Protein AF-A0A9X1SRF1-F1 (afdb_monomer_lite)

Organism: NCBI:txid499548

Structure (mmCIF, N/CA/C/O backbone):
data_AF-A0A9X1SRF1-F1
#
_entry.id   AF-A0A9X1SRF1-F1
#
loop_
_atom_site.group_PDB
_atom_site.id
_atom_site.type_symbol
_atom_site.label_atom_id
_atom_site.label_alt_id
_atom_site.label_comp_id
_atom_site.label_asym_id
_atom_site.label_entity_id
_atom_site.label_seq_id
_atom_site.pdbx_PDB_ins_code
_atom_site.Cartn_x
_atom_site.Cartn_y
_atom_site.Cartn_z
_atom_site.occupancy
_atom_site.B_iso_or_equiv
_atom_site.auth_seq_id
_atom_site.auth_comp_id
_atom_site.auth_asym_id
_atom_site.auth_atom_id
_atom_site.pdbx_PDB_model_num
ATOM 1 N N . MET A 1 1 ? -10.146 2.743 5.887 1.00 83.62 1 MET A N 1
ATOM 2 C CA . MET A 1 1 ? -9.381 3.660 5.011 1.00 83.62 1 MET A CA 1
ATOM 3 C C . MET A 1 1 ? -9.907 3.586 3.583 1.00 83.62 1 MET A C 1
ATOM 5 O O . MET A 1 1 ? -10.401 2.531 3.194 1.00 83.62 1 MET A O 1
ATOM 9 N N . THR A 1 2 ? -9.822 4.669 2.813 1.00 91.31 2 THR A N 1
ATOM 10 C CA . THR A 1 2 ? -10.123 4.725 1.369 1.00 91.31 2 THR A CA 1
ATOM 11 C C . THR A 1 2 ? -8.845 4.671 0.522 1.00 91.31 2 THR A C 1
ATOM 13 O O . THR A 1 2 ? -7.744 4.855 1.037 1.00 91.31 2 THR A O 1
ATOM 16 N N . GLU A 1 3 ? -8.967 4.448 -0.791 1.00 92.25 3 GLU A N 1
ATOM 17 C CA . GLU A 1 3 ? -7.818 4.464 -1.716 1.00 92.25 3 GLU A CA 1
ATOM 18 C C . GLU A 1 3 ? -7.076 5.811 -1.714 1.00 92.25 3 GLU A C 1
ATOM 20 O O . GLU A 1 3 ? -5.847 5.853 -1.791 1.00 92.25 3 GL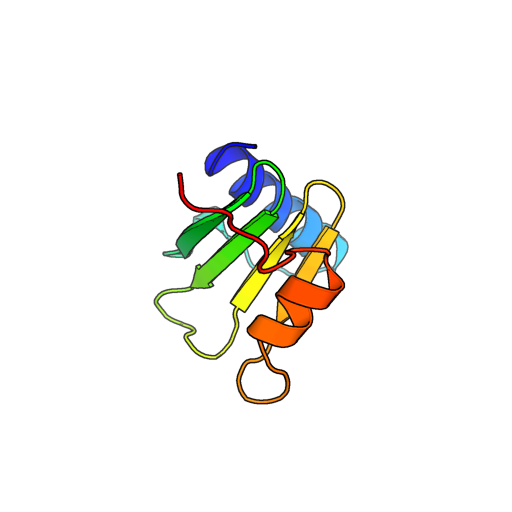U A O 1
ATOM 25 N N . GLU A 1 4 ? -7.811 6.920 -1.591 1.00 91.94 4 GLU A N 1
ATOM 26 C CA . GLU A 1 4 ? -7.236 8.264 -1.490 1.00 91.94 4 GLU A CA 1
ATOM 27 C C . GLU A 1 4 ? -6.432 8.438 -0.196 1.00 91.94 4 GLU A C 1
ATOM 29 O O . GLU A 1 4 ? -5.316 8.962 -0.225 1.00 91.94 4 GLU A O 1
ATOM 34 N N . GLU A 1 5 ? -6.950 7.939 0.932 1.00 92.44 5 GLU A N 1
ATOM 35 C CA . GLU A 1 5 ? -6.232 7.944 2.210 1.00 92.44 5 GLU A CA 1
ATOM 36 C C . GLU A 1 5 ? -4.964 7.086 2.141 1.00 92.44 5 GLU A C 1
ATOM 38 O O . GLU A 1 5 ? -3.900 7.535 2.565 1.00 92.44 5 GLU A O 1
ATOM 43 N N . VAL A 1 6 ? -5.043 5.894 1.539 1.00 93.44 6 VAL A N 1
ATOM 44 C CA . VAL A 1 6 ? -3.884 5.010 1.328 1.00 93.44 6 VAL A CA 1
ATOM 45 C C . VAL A 1 6 ? -2.835 5.691 0.450 1.00 93.44 6 VAL A C 1
ATOM 47 O O . VAL A 1 6 ? -1.646 5.650 0.760 1.00 93.44 6 VAL A O 1
ATOM 50 N N . ARG A 1 7 ? -3.245 6.368 -0.628 1.00 92.19 7 ARG A N 1
ATOM 51 C CA . ARG A 1 7 ? -2.324 7.116 -1.497 1.00 92.19 7 ARG A CA 1
ATOM 52 C C . ARG A 1 7 ? -1.648 8.265 -0.753 1.00 92.19 7 ARG A C 1
ATOM 54 O O . ARG A 1 7 ? -0.435 8.443 -0.874 1.00 92.19 7 ARG A O 1
ATOM 61 N N . SER A 1 8 ? -2.407 9.030 0.028 1.00 92.31 8 SER A N 1
ATOM 62 C CA . SER A 1 8 ? -1.855 10.085 0.881 1.00 92.31 8 SER A CA 1
ATOM 63 C C . SER A 1 8 ? -0.850 9.513 1.888 1.00 92.31 8 SER A C 1
ATOM 65 O O . SER A 1 8 ? 0.255 10.038 2.027 1.00 92.31 8 SER A O 1
ATOM 67 N N . HIS A 1 9 ? -1.187 8.383 2.513 1.00 92.62 9 HIS A N 1
ATOM 68 C CA . HIS A 1 9 ? -0.325 7.679 3.459 1.00 92.62 9 HIS A CA 1
ATOM 69 C C . HIS A 1 9 ? 0.986 7.208 2.808 1.00 92.62 9 HIS A C 1
ATOM 71 O O . HIS A 1 9 ? 2.062 7.473 3.339 1.00 92.62 9 HIS A O 1
ATOM 77 N N . LEU A 1 10 ? 0.926 6.624 1.605 1.00 92.12 10 LEU A N 1
ATOM 78 C CA . LEU A 1 10 ? 2.111 6.240 0.827 1.00 92.12 10 LEU A CA 1
ATOM 79 C C . LEU A 1 10 ? 3.025 7.432 0.529 1.00 92.12 10 LEU A C 1
ATOM 81 O O . LEU A 1 10 ? 4.242 7.326 0.672 1.00 92.12 10 LEU A O 1
ATOM 85 N N . ASN A 1 11 ? 2.457 8.568 0.118 1.00 92.31 11 ASN A N 1
ATOM 86 C CA . ASN A 1 11 ? 3.233 9.780 -0.147 1.00 92.31 11 ASN A CA 1
ATOM 87 C C . ASN A 1 11 ? 3.889 10.332 1.126 1.00 92.31 11 ASN A C 1
ATOM 89 O O . ASN A 1 11 ? 5.043 10.761 1.073 1.00 92.31 11 ASN A O 1
ATOM 93 N N . HIS A 1 12 ? 3.177 10.315 2.256 1.00 92.25 12 HIS A N 1
ATOM 94 C CA . HIS A 1 12 ? 3.718 10.752 3.541 1.00 92.25 12 HIS A CA 1
ATOM 95 C C . HIS A 1 12 ? 4.884 9.861 3.976 1.00 92.25 12 HIS A C 1
ATOM 97 O O . HIS A 1 12 ? 5.999 10.351 4.147 1.00 92.25 12 HIS A O 1
ATOM 103 N N . TRP A 1 13 ? 4.658 8.546 4.019 1.00 93.12 13 TRP A N 1
ATOM 104 C CA . TRP A 1 13 ? 5.686 7.562 4.346 1.00 93.12 13 TRP A CA 1
ATOM 105 C C . TRP A 1 13 ? 6.905 7.678 3.417 1.00 93.12 13 TRP A C 1
ATOM 107 O O . TRP A 1 13 ? 8.050 7.656 3.867 1.00 93.12 13 TRP A O 1
ATOM 117 N N . ALA A 1 14 ? 6.691 7.869 2.110 1.00 90.69 14 ALA A N 1
ATOM 118 C CA . ALA A 1 14 ? 7.780 8.037 1.151 1.00 90.69 14 ALA A CA 1
ATOM 119 C C . ALA A 1 14 ? 8.619 9.286 1.459 1.00 90.69 14 ALA A C 1
ATOM 121 O O . ALA A 1 14 ? 9.850 9.217 1.419 1.00 90.69 14 ALA A O 1
ATOM 122 N N . ALA A 1 15 ? 7.969 10.400 1.807 1.00 90.81 15 ALA A N 1
ATOM 123 C CA . ALA A 1 15 ? 8.646 11.626 2.212 1.00 90.81 15 ALA A CA 1
ATOM 124 C C . ALA A 1 15 ? 9.458 11.431 3.504 1.00 90.81 15 ALA A C 1
ATOM 126 O O . ALA A 1 15 ? 10.600 11.886 3.573 1.00 90.81 15 ALA A O 1
ATOM 127 N N . GLU A 1 16 ? 8.928 10.692 4.484 1.00 91.94 16 GLU A N 1
ATOM 128 C CA . GLU A 1 16 ? 9.640 10.354 5.726 1.00 91.94 16 GLU A CA 1
ATOM 129 C C . GLU A 1 16 ? 10.882 9.490 5.479 1.00 91.94 16 GLU A C 1
ATOM 131 O O . GLU A 1 16 ? 11.926 9.700 6.097 1.00 91.94 16 GLU A O 1
ATOM 136 N N . LYS A 1 17 ? 10.818 8.552 4.525 1.00 86.81 17 LYS A N 1
ATOM 137 C CA . LYS A 1 17 ? 11.984 7.756 4.100 1.00 86.81 17 LYS A CA 1
ATOM 138 C C . LYS A 1 17 ? 12.957 8.532 3.200 1.00 86.81 17 LYS A C 1
ATOM 140 O O . LYS A 1 17 ? 13.929 7.954 2.714 1.00 86.81 17 LYS A O 1
ATOM 145 N N . GLY A 1 18 ? 12.715 9.822 2.947 1.00 87.06 18 GLY A N 1
ATOM 146 C CA . GLY A 1 18 ? 13.533 10.656 2.063 1.00 87.06 18 GLY A CA 1
ATOM 147 C C . GLY A 1 18 ? 13.410 10.292 0.579 1.00 87.06 18 GLY A C 1
ATOM 148 O O . GLY A 1 18 ? 14.252 10.684 -0.235 1.00 87.06 18 GLY A O 1
ATOM 149 N N . SER A 1 19 ? 12.377 9.533 0.205 1.00 84.75 19 SER A N 1
ATOM 150 C CA . SER A 1 19 ? 12.107 9.183 -1.183 1.00 84.75 19 SER A CA 1
ATOM 151 C C . SER A 1 19 ? 11.577 10.398 -1.936 1.00 84.75 19 SER A C 1
ATOM 153 O O . SER A 1 19 ? 10.633 11.062 -1.518 1.00 84.75 19 SER A O 1
ATOM 155 N N . ARG A 1 20 ? 12.164 10.674 -3.104 1.00 78.19 20 ARG A N 1
ATOM 156 C CA . ARG A 1 20 ? 11.665 11.701 -4.037 1.00 78.19 20 ARG A CA 1
ATOM 157 C C . ARG A 1 20 ? 10.504 11.205 -4.903 1.00 78.19 20 ARG A C 1
ATOM 159 O O . ARG A 1 20 ? 10.021 11.945 -5.756 1.00 78.19 20 ARG A O 1
ATOM 166 N N . GLN A 1 21 ? 10.107 9.943 -4.754 1.00 80.62 21 GLN A N 1
ATOM 167 C CA . GLN A 1 21 ? 9.043 9.349 -5.549 1.00 80.62 21 GLN A CA 1
ATOM 168 C C . GLN A 1 21 ? 7.678 9.758 -4.997 1.00 80.62 21 GLN A C 1
ATOM 170 O O . GLN A 1 21 ? 7.373 9.484 -3.841 1.00 80.62 21 GLN A O 1
ATOM 175 N N . ARG A 1 22 ? 6.850 10.361 -5.855 1.00 84.44 22 ARG A N 1
ATOM 176 C CA . ARG A 1 22 ? 5.435 10.605 -5.578 1.00 84.44 22 ARG A CA 1
ATOM 177 C C . ARG A 1 22 ? 4.590 9.486 -6.164 1.00 84.44 22 ARG A C 1
ATOM 179 O O . ARG A 1 22 ? 4.773 9.106 -7.318 1.00 84.44 22 ARG A O 1
ATOM 186 N N . PHE A 1 23 ? 3.673 8.971 -5.361 1.00 86.88 23 PHE A N 1
ATOM 187 C CA . PHE A 1 23 ? 2.739 7.916 -5.741 1.00 86.88 23 PHE A CA 1
ATOM 188 C C . PHE A 1 23 ? 1.535 8.468 -6.516 1.00 86.88 23 PHE A C 1
ATOM 190 O O . PHE A 1 23 ? 0.870 7.717 -7.222 1.00 86.88 23 PHE A O 1
ATOM 197 N N . ASP A 1 24 ? 1.307 9.785 -6.466 1.00 83.69 24 ASP A N 1
ATOM 198 C CA . ASP A 1 24 ? 0.264 10.468 -7.243 1.00 83.69 24 ASP A CA 1
ATOM 199 C C . ASP A 1 24 ? 0.455 10.322 -8.758 1.00 83.69 24 ASP A C 1
ATOM 201 O O . ASP A 1 24 ? -0.514 10.106 -9.482 1.00 83.69 24 ASP A O 1
ATOM 205 N N . ASP A 1 25 ? 1.707 10.377 -9.219 1.00 84.06 25 ASP A N 1
ATOM 206 C CA . ASP A 1 25 ? 2.080 10.281 -10.635 1.00 84.06 25 ASP A CA 1
ATOM 207 C C . ASP A 1 25 ? 2.195 8.830 -11.138 1.00 84.06 25 ASP A C 1
ATOM 209 O O . ASP A 1 25 ? 2.463 8.582 -12.318 1.00 84.06 25 ASP A O 1
ATOM 213 N N . LEU A 1 26 ? 2.037 7.847 -10.246 1.00 85.69 26 LEU A N 1
ATOM 214 C CA . LEU A 1 26 ? 2.160 6.434 -10.577 1.00 85.69 26 LEU A CA 1
ATOM 215 C C . LEU A 1 26 ? 0.785 5.815 -10.835 1.00 85.69 26 LEU A C 1
ATOM 217 O O . LEU A 1 26 ? -0.184 6.038 -10.111 1.00 85.69 26 LEU A O 1
ATOM 221 N N . SER A 1 27 ? 0.720 4.961 -11.855 1.00 89.56 27 SER A N 1
ATOM 222 C CA . SER A 1 27 ? -0.390 4.023 -12.014 1.00 89.56 27 SER A CA 1
ATOM 223 C C . SER A 1 27 ? -0.235 2.920 -10.971 1.00 89.56 27 SER A C 1
ATOM 225 O O . SER A 1 27 ? 0.693 2.108 -11.057 1.00 89.56 27 SER A O 1
ATOM 227 N N . LEU A 1 28 ? -1.116 2.937 -9.978 1.00 90.19 28 LEU A N 1
ATOM 228 C CA . LEU A 1 28 ? -1.133 2.020 -8.846 1.00 90.19 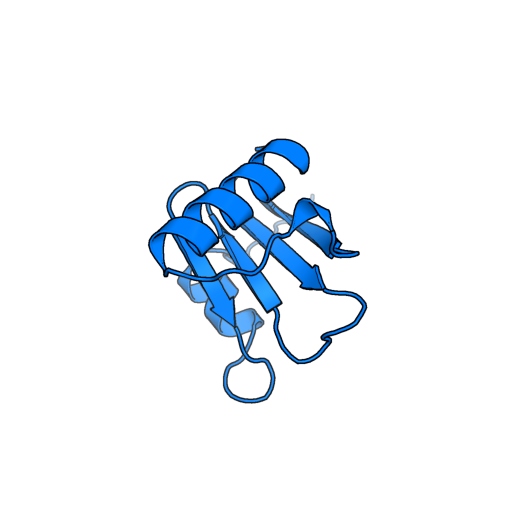28 LEU A CA 1
ATOM 229 C C . LEU A 1 28 ? -2.426 1.219 -8.880 1.00 90.19 28 LEU A C 1
ATOM 231 O O . LEU A 1 28 ? -3.493 1.788 -9.104 1.00 90.19 28 LEU A O 1
ATOM 235 N N . ASP A 1 29 ? -2.297 -0.075 -8.642 1.00 91.81 29 ASP A N 1
ATOM 236 C CA . ASP A 1 29 ? -3.408 -0.992 -8.434 1.00 91.81 29 ASP A CA 1
ATOM 237 C C . ASP A 1 29 ? -3.585 -1.200 -6.927 1.00 91.81 29 ASP A C 1
ATOM 239 O O . ASP A 1 29 ? -2.598 -1.482 -6.239 1.00 91.81 29 ASP A O 1
ATOM 243 N N . PHE A 1 30 ? -4.804 -1.024 -6.414 1.00 92.25 30 PHE A N 1
ATOM 244 C CA . PHE A 1 30 ? -5.113 -1.101 -4.985 1.00 92.25 30 PHE A CA 1
ATOM 245 C C . PHE A 1 30 ? -5.975 -2.331 -4.697 1.00 92.25 30 PHE A C 1
ATOM 247 O O . PHE A 1 30 ? -7.130 -2.420 -5.104 1.00 92.25 30 PHE A O 1
ATOM 254 N N . GLY A 1 31 ? -5.418 -3.275 -3.945 1.00 92.44 31 GLY A N 1
ATOM 255 C CA . GLY A 1 31 ? -6.120 -4.437 -3.418 1.00 92.44 31 GLY A CA 1
ATOM 256 C C . GLY A 1 31 ? -6.393 -4.265 -1.930 1.00 92.44 31 GLY A C 1
ATOM 257 O O . GLY A 1 31 ? -5.470 -4.297 -1.118 1.00 92.44 31 GLY A O 1
ATOM 258 N N . ARG A 1 32 ? -7.660 -4.109 -1.549 1.00 92.12 32 ARG A N 1
ATOM 259 C CA . ARG A 1 32 ? -8.058 -4.082 -0.137 1.00 92.12 32 ARG A CA 1
ATOM 260 C C . ARG A 1 32 ? -8.121 -5.505 0.413 1.00 92.12 32 ARG A C 1
ATOM 262 O O . ARG A 1 32 ? -8.888 -6.317 -0.093 1.00 92.12 32 ARG A O 1
ATOM 269 N N . ILE A 1 33 ? -7.348 -5.789 1.460 1.00 90.62 33 ILE A N 1
ATOM 270 C CA . ILE A 1 33 ? -7.378 -7.087 2.157 1.00 90.62 33 ILE A CA 1
ATOM 271 C C . ILE A 1 33 ? -8.323 -7.026 3.365 1.00 90.62 33 ILE A C 1
ATOM 273 O O . ILE A 1 33 ? -9.064 -7.969 3.620 1.00 90.62 33 ILE A O 1
ATOM 277 N N . ARG A 1 34 ? -8.318 -5.903 4.096 1.00 88.62 34 ARG A N 1
ATOM 278 C CA . ARG A 1 34 ? -9.231 -5.575 5.213 1.00 88.62 34 ARG A CA 1
ATOM 279 C C . ARG A 1 34 ? -9.376 -4.055 5.340 1.00 88.62 34 ARG A C 1
ATOM 281 O O . ARG A 1 34 ? -8.867 -3.317 4.503 1.00 88.62 34 ARG A O 1
ATOM 288 N N . ASP A 1 35 ? -10.096 -3.573 6.348 1.00 87.00 35 ASP A N 1
ATOM 289 C CA . ASP A 1 35 ? -10.372 -2.140 6.551 1.00 87.00 35 ASP A CA 1
ATOM 290 C C . ASP A 1 35 ? -9.138 -1.241 6.641 1.00 87.00 35 ASP A C 1
ATOM 292 O O . ASP A 1 35 ? -9.157 -0.111 6.132 1.00 87.00 35 ASP A O 1
ATOM 296 N N . ASP A 1 36 ? -8.078 -1.752 7.252 1.00 89.00 36 ASP A N 1
ATOM 297 C CA . ASP A 1 36 ? -6.833 -1.045 7.521 1.00 89.00 36 ASP A CA 1
ATOM 298 C C . ASP A 1 36 ? -5.644 -1.568 6.708 1.00 89.00 36 ASP A C 1
ATOM 300 O O . ASP A 1 36 ? -4.628 -0.898 6.693 1.00 89.00 36 ASP A O 1
ATOM 304 N N . LEU A 1 37 ? -5.756 -2.700 5.999 1.00 91.31 37 LEU A N 1
ATOM 305 C CA . LEU A 1 37 ? -4.650 -3.332 5.263 1.00 91.31 37 LEU A CA 1
ATOM 306 C C . LEU A 1 37 ? -4.911 -3.366 3.761 1.00 91.31 37 LEU A C 1
ATOM 308 O O . LEU A 1 37 ? -5.892 -3.948 3.278 1.00 91.31 37 LEU A O 1
ATOM 312 N N . TRP A 1 38 ? -3.952 -2.823 3.029 1.00 94.06 38 TRP A N 1
ATOM 313 C CA . TRP A 1 38 ? -4.004 -2.671 1.588 1.00 94.06 38 TRP A CA 1
ATOM 314 C C . TRP A 1 38 ? -2.724 -3.179 0.946 1.00 94.06 38 TRP A C 1
ATOM 316 O O . TRP A 1 38 ? -1.628 -2.995 1.469 1.00 94.06 38 TRP A O 1
ATOM 326 N N . VAL A 1 39 ? -2.872 -3.794 -0.218 1.00 94.06 39 VAL A N 1
ATOM 327 C CA . VAL A 1 39 ? -1.783 -4.208 -1.096 1.00 94.06 39 VAL A CA 1
ATOM 328 C C . VAL A 1 39 ? -1.800 -3.286 -2.303 1.00 94.06 39 VAL A C 1
ATOM 330 O O . VAL A 1 39 ? -2.824 -3.143 -2.963 1.00 94.06 39 VAL A O 1
ATOM 333 N N . ILE A 1 40 ? -0.676 -2.645 -2.590 1.00 93.81 40 ILE A N 1
ATOM 334 C CA . ILE A 1 40 ? -0.551 -1.658 -3.652 1.00 93.81 40 ILE A CA 1
ATOM 335 C C . ILE A 1 40 ? 0.549 -2.101 -4.604 1.00 93.81 40 ILE A C 1
ATOM 337 O O . ILE A 1 40 ? 1.698 -2.304 -4.202 1.00 93.81 40 ILE A O 1
ATOM 341 N N . THR A 1 41 ? 0.205 -2.224 -5.882 1.00 91.81 41 THR A N 1
ATOM 342 C CA . THR A 1 41 ? 1.129 -2.716 -6.908 1.00 91.81 41 THR A CA 1
ATOM 343 C C . THR A 1 41 ? 1.308 -1.660 -7.995 1.00 91.81 41 THR A C 1
ATOM 345 O O . THR A 1 41 ? 0.329 -1.260 -8.624 1.00 91.81 41 THR A O 1
ATOM 348 N N . PRO A 1 42 ? 2.530 -1.172 -8.269 1.00 88.62 42 PRO A N 1
ATOM 349 C CA . PRO A 1 42 ? 2.742 -0.231 -9.360 1.00 88.62 42 PRO A CA 1
ATOM 350 C C . PRO A 1 42 ? 2.694 -0.952 -10.707 1.00 88.62 42 PRO A C 1
ATOM 352 O O . PRO A 1 42 ? 3.491 -1.858 -10.958 1.00 88.62 42 PRO A O 1
ATOM 355 N N . ALA A 1 43 ? 1.858 -0.479 -11.633 1.00 82.25 43 ALA A N 1
ATOM 356 C CA . ALA A 1 43 ? 1.662 -1.112 -12.942 1.00 82.25 43 ALA A CA 1
ATOM 357 C C . ALA A 1 43 ? 2.963 -1.250 -13.761 1.00 82.25 43 ALA A C 1
ATOM 359 O O . ALA A 1 43 ? 3.131 -2.184 -14.539 1.00 82.25 43 ALA A O 1
ATOM 360 N N . LYS A 1 44 ? 3.917 -0.325 -13.579 1.00 77.81 44 LYS A N 1
ATOM 361 C CA . LYS A 1 44 ? 5.221 -0.331 -14.271 1.00 77.81 44 LYS A CA 1
ATOM 362 C C . LYS A 1 44 ? 6.356 -0.982 -13.471 1.00 77.81 44 LYS A C 1
ATOM 364 O O . LYS A 1 44 ? 7.473 -1.065 -13.977 1.00 77.81 44 LYS A O 1
ATOM 369 N N . ARG A 1 45 ? 6.118 -1.405 -12.224 1.00 69.69 45 ARG A N 1
ATOM 370 C CA . ARG A 1 45 ? 7.131 -2.023 -11.350 1.00 69.69 45 ARG A CA 1
ATOM 371 C C . ARG A 1 45 ? 6.555 -3.250 -10.649 1.00 69.69 45 ARG A C 1
ATOM 373 O O . ARG A 1 45 ? 6.400 -3.258 -9.436 1.00 69.69 45 ARG A O 1
ATOM 380 N N . ALA A 1 46 ? 6.336 -4.311 -11.422 1.00 68.00 46 ALA A N 1
ATOM 381 C CA . ALA A 1 46 ? 5.809 -5.589 -10.931 1.00 68.00 46 ALA A CA 1
ATOM 382 C C . ALA A 1 46 ? 6.696 -6.295 -9.876 1.00 68.00 46 ALA A C 1
ATOM 384 O O . ALA A 1 46 ? 6.271 -7.271 -9.269 1.00 68.00 46 ALA A O 1
ATOM 385 N N . ASN A 1 47 ? 7.917 -5.804 -9.636 1.00 85.25 47 ASN A N 1
ATOM 386 C CA . ASN A 1 47 ? 8.872 -6.395 -8.691 1.00 85.25 47 ASN A CA 1
ATOM 387 C C . ASN A 1 47 ? 8.843 -5.743 -7.299 1.00 85.25 47 ASN A C 1
ATOM 389 O O . ASN A 1 47 ? 9.719 -6.020 -6.478 1.00 85.25 47 ASN A O 1
ATOM 393 N N . ILE A 1 48 ? 7.906 -4.827 -7.050 1.00 89.62 48 ILE A N 1
ATOM 394 C CA . ILE A 1 48 ? 7.722 -4.190 -5.746 1.00 89.62 48 ILE A CA 1
ATOM 395 C C . ILE A 1 48 ? 6.234 -4.170 -5.437 1.00 89.62 48 ILE A C 1
ATOM 397 O O . ILE A 1 48 ? 5.436 -3.696 -6.242 1.00 89.62 48 ILE A O 1
ATOM 401 N N . ILE A 1 49 ? 5.884 -4.657 -4.256 1.00 91.75 49 ILE A N 1
ATOM 402 C CA . ILE A 1 49 ? 4.543 -4.586 -3.700 1.00 91.75 49 ILE A CA 1
ATOM 403 C C . ILE A 1 49 ? 4.638 -3.731 -2.443 1.00 91.75 49 ILE A C 1
ATOM 405 O O . ILE A 1 49 ? 5.532 -3.925 -1.625 1.00 91.75 49 ILE A O 1
ATOM 409 N N . TYR A 1 50 ? 3.738 -2.774 -2.285 1.00 92.81 50 TYR A N 1
ATOM 410 C CA . TYR A 1 50 ? 3.617 -2.014 -1.049 1.00 92.81 50 TYR A CA 1
ATOM 411 C C . TYR A 1 50 ? 2.463 -2.591 -0.251 1.00 92.81 50 TYR A C 1
ATOM 413 O O . TYR A 1 50 ? 1.402 -2.870 -0.800 1.00 92.81 50 TYR A O 1
ATOM 421 N N . VAL A 1 51 ? 2.671 -2.781 1.040 1.00 94.31 51 VAL A N 1
ATOM 422 C CA . VAL A 1 51 ? 1.635 -3.210 1.967 1.00 94.31 51 VAL A CA 1
ATOM 423 C C . VAL A 1 51 ? 1.444 -2.081 2.960 1.00 94.31 51 VAL A C 1
ATOM 425 O O . VAL A 1 51 ? 2.357 -1.781 3.722 1.00 94.31 51 VAL A O 1
ATOM 428 N N . ALA A 1 52 ? 0.296 -1.418 2.902 1.00 94.25 52 ALA A N 1
ATOM 429 C CA . ALA A 1 52 ? -0.019 -0.288 3.764 1.00 94.25 52 ALA A CA 1
ATOM 430 C C . ALA A 1 52 ? -0.999 -0.725 4.851 1.00 94.25 52 ALA A C 1
ATOM 432 O O . ALA A 1 52 ? -2.043 -1.300 4.532 1.00 94.25 52 ALA A O 1
ATOM 433 N N . THR A 1 53 ? -0.657 -0.443 6.106 1.00 92.38 53 THR A N 1
ATOM 434 C CA . THR A 1 53 ? -1.593 -0.447 7.232 1.00 92.38 53 THR A CA 1
ATOM 435 C C . THR A 1 53 ? -2.021 0.987 7.565 1.00 92.38 53 THR A C 1
ATOM 437 O O . THR A 1 53 ? -1.583 1.938 6.916 1.00 92.38 53 THR A O 1
ATOM 440 N N . ALA A 1 54 ? -2.860 1.176 8.587 1.00 86.31 54 ALA A N 1
ATOM 441 C CA . ALA A 1 54 ? -3.122 2.509 9.137 1.00 86.31 54 ALA A CA 1
ATOM 442 C C . ALA A 1 54 ? -1.887 3.139 9.817 1.00 86.31 54 ALA A C 1
ATOM 444 O O . ALA A 1 54 ? -1.840 4.356 9.994 1.00 86.31 54 ALA A O 1
ATOM 445 N N . GLU A 1 55 ? -0.916 2.316 10.223 1.00 87.44 55 GLU A N 1
ATOM 446 C CA . GLU A 1 55 ? 0.218 2.726 11.057 1.00 87.44 55 GLU A CA 1
ATOM 447 C C . GLU A 1 55 ? 1.541 2.800 10.287 1.00 87.44 55 GLU A C 1
ATOM 449 O O . GLU A 1 55 ? 2.374 3.646 10.603 1.00 87.44 55 GLU A O 1
ATOM 454 N N . ASP A 1 56 ? 1.756 1.928 9.299 1.00 90.75 56 ASP A N 1
ATOM 455 C CA . ASP A 1 56 ? 3.024 1.836 8.574 1.00 90.75 56 ASP A CA 1
ATOM 456 C C . ASP A 1 56 ? 2.838 1.350 7.130 1.00 90.75 56 ASP A C 1
ATOM 458 O O . ASP A 1 56 ? 1.845 0.713 6.767 1.00 90.75 56 ASP A O 1
ATOM 462 N N . VAL A 1 57 ? 3.852 1.600 6.300 1.00 92.62 57 VAL A N 1
ATOM 463 C CA . VAL A 1 57 ? 3.961 1.020 4.960 1.00 92.62 57 VAL A CA 1
ATOM 464 C C . VAL A 1 57 ? 5.192 0.135 4.893 1.00 92.62 57 VAL A C 1
ATOM 466 O O . VAL A 1 57 ? 6.332 0.583 5.047 1.00 92.62 57 VAL A O 1
ATOM 469 N N . ARG A 1 58 ? 4.966 -1.123 4.527 1.00 91.75 58 ARG A N 1
ATOM 470 C CA . ARG A 1 58 ? 6.018 -2.092 4.255 1.00 91.75 58 ARG A CA 1
ATOM 471 C C . ARG A 1 58 ? 6.225 -2.262 2.757 1.00 91.75 58 ARG A C 1
ATOM 473 O O . ARG A 1 58 ? 5.280 -2.432 1.992 1.00 91.75 58 ARG A O 1
ATOM 480 N N . VAL A 1 59 ? 7.485 -2.262 2.338 1.00 92.12 59 VAL A N 1
ATOM 481 C CA . VAL A 1 59 ? 7.874 -2.615 0.969 1.00 92.12 59 VAL A CA 1
ATOM 482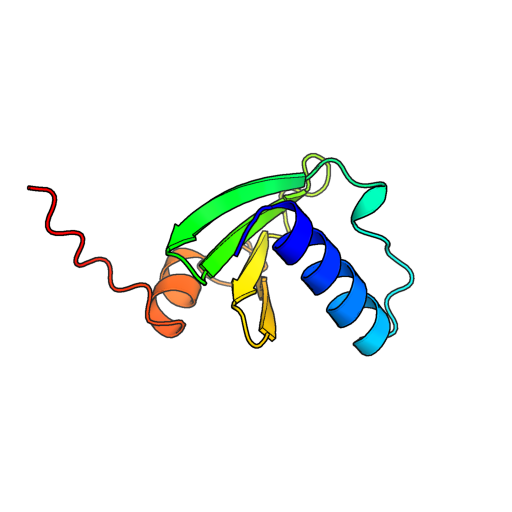 C C . VAL A 1 59 ? 8.195 -4.098 0.931 1.00 92.12 59 VAL A C 1
ATOM 484 O O . VAL A 1 59 ? 8.997 -4.574 1.727 1.00 92.12 59 VAL A O 1
ATOM 487 N N . VAL A 1 60 ? 7.568 -4.809 0.005 1.00 92.06 60 VAL A N 1
ATOM 488 C CA . VAL A 1 60 ? 7.711 -6.244 -0.197 1.00 92.06 60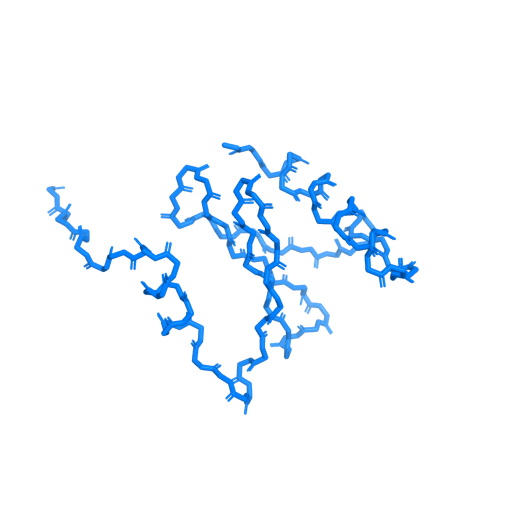 VAL A CA 1
ATOM 489 C C . VAL A 1 60 ? 8.306 -6.482 -1.572 1.00 92.06 60 VAL A C 1
ATOM 491 O O . VAL A 1 60 ? 7.768 -6.050 -2.596 1.00 92.06 60 VAL A O 1
ATOM 494 N N . HIS A 1 61 ? 9.419 -7.204 -1.602 1.00 92.19 61 HIS A N 1
ATOM 495 C CA . HIS A 1 61 ? 10.035 -7.649 -2.842 1.00 92.19 61 HIS A CA 1
ATOM 496 C C . HIS A 1 61 ? 9.649 -9.111 -3.086 1.00 92.19 61 HIS A C 1
ATOM 498 O O . HIS A 1 61 ? 10.255 -9.985 -2.471 1.00 92.19 61 HIS A O 1
ATOM 504 N N . PRO A 1 62 ? 8.698 -9.424 -3.991 1.00 86.62 62 PRO A N 1
ATOM 505 C CA . PRO A 1 62 ? 8.233 -10.799 -4.210 1.00 86.62 62 PRO A CA 1
ATOM 506 C C . PRO A 1 62 ? 9.338 -11.763 -4.674 1.00 86.62 62 PRO A C 1
ATOM 508 O O . PRO A 1 62 ? 9.191 -12.975 -4.564 1.00 86.62 62 PRO A O 1
ATOM 511 N N . SER A 1 63 ? 10.462 -11.244 -5.178 1.00 88.94 63 SER A N 1
ATOM 512 C CA . SER A 1 63 ? 11.658 -12.037 -5.493 1.00 88.94 63 SER A CA 1
ATOM 513 C C . SER A 1 63 ? 12.502 -12.425 -4.269 1.00 88.94 63 SER A C 1
ATOM 515 O O . SER A 1 63 ? 13.397 -13.253 -4.407 1.00 88.94 63 SER A O 1
ATOM 517 N N . GLN A 1 64 ? 12.276 -11.807 -3.108 1.00 88.94 64 GLN A N 1
ATOM 518 C CA . GLN A 1 64 ? 13.058 -12.000 -1.880 1.00 88.94 64 GLN A CA 1
ATOM 519 C C . GLN A 1 64 ? 12.217 -12.519 -0.712 1.00 88.94 64 GLN A C 1
ATOM 521 O O . GLN A 1 64 ? 12.728 -13.282 0.103 1.00 88.94 64 GLN A O 1
ATOM 526 N N . GLU A 1 65 ? 10.945 -12.130 -0.627 1.00 89.94 65 GLU A N 1
ATOM 527 C CA . GLU A 1 65 ? 10.043 -12.541 0.446 1.00 89.94 65 GLU A CA 1
ATOM 528 C C . GLU A 1 65 ? 8.636 -12.848 -0.090 1.00 89.94 65 GLU A C 1
ATOM 530 O O . GLU A 1 65 ? 8.183 -12.284 -1.089 1.00 89.94 65 GLU A O 1
ATOM 535 N N . SER A 1 66 ? 7.933 -13.763 0.578 1.00 88.56 66 SER A N 1
ATOM 536 C CA . SER A 1 66 ? 6.570 -14.143 0.210 1.00 88.56 66 SER A CA 1
ATOM 537 C C . SER A 1 66 ? 5.566 -13.107 0.706 1.00 88.56 66 SER A C 1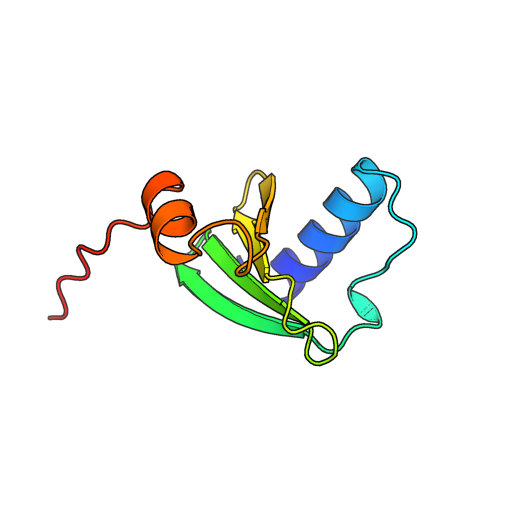
ATOM 539 O O . SER A 1 66 ? 5.394 -12.927 1.913 1.00 88.56 66 SER A O 1
ATOM 541 N N . ILE A 1 67 ? 4.826 -12.485 -0.217 1.00 88.75 67 ILE A N 1
ATOM 542 C CA . ILE A 1 67 ? 3.738 -11.555 0.126 1.00 88.75 67 ILE A CA 1
ATOM 543 C C . ILE A 1 67 ? 2.704 -12.199 1.059 1.00 88.75 67 ILE A C 1
ATOM 545 O O . ILE A 1 67 ? 2.203 -11.548 1.968 1.00 88.75 67 ILE A O 1
ATOM 549 N N . VAL A 1 68 ? 2.430 -13.496 0.896 1.00 87.75 68 VAL A N 1
ATOM 550 C CA . VAL A 1 68 ? 1.478 -14.230 1.742 1.00 87.75 68 VAL A CA 1
ATOM 551 C C . VAL A 1 68 ? 1.977 -14.316 3.184 1.00 87.75 68 VAL A C 1
ATOM 553 O O . VAL A 1 68 ? 1.193 -14.154 4.115 1.00 87.75 68 VAL A O 1
ATOM 556 N N . GLU A 1 69 ? 3.275 -14.548 3.387 1.00 88.62 69 GLU A N 1
ATOM 557 C CA . GLU A 1 69 ? 3.860 -14.583 4.731 1.00 88.62 69 GLU A CA 1
ATOM 558 C C . GLU A 1 69 ? 3.864 -13.199 5.377 1.00 88.62 69 GLU A C 1
ATOM 560 O O . GLU A 1 69 ? 3.529 -13.085 6.553 1.00 88.62 69 GLU A O 1
ATOM 565 N N . VAL A 1 70 ? 4.156 -12.145 4.607 1.00 89.38 70 VAL A N 1
ATOM 566 C CA . VAL A 1 70 ? 4.084 -10.759 5.093 1.00 89.38 70 VAL A CA 1
ATOM 567 C C . VAL A 1 70 ? 2.669 -10.410 5.536 1.00 89.38 70 VAL A C 1
ATOM 569 O O . VAL A 1 70 ? 2.480 -9.888 6.631 1.00 89.38 70 VAL A O 1
ATOM 572 N N . LEU A 1 71 ? 1.667 -10.736 4.720 1.00 88.44 71 LEU A N 1
ATOM 573 C CA . LEU A 1 71 ? 0.269 -10.497 5.065 1.00 88.44 71 LEU A CA 1
ATOM 574 C C . LEU A 1 71 ? -0.111 -11.243 6.354 1.00 88.44 71 LEU A C 1
ATOM 576 O O . LEU A 1 71 ? -0.656 -10.624 7.264 1.00 88.44 71 LEU A O 1
ATOM 580 N N . ARG A 1 72 ? 0.257 -12.525 6.497 1.00 86.31 72 ARG A N 1
ATOM 581 C CA . ARG A 1 72 ? 0.022 -13.283 7.742 1.00 86.31 72 ARG A CA 1
ATOM 582 C C . ARG A 1 72 ? 0.706 -12.658 8.960 1.00 86.31 72 ARG A C 1
ATOM 584 O O . ARG A 1 72 ? 0.099 -12.598 10.022 1.00 86.31 72 ARG A O 1
ATOM 591 N N . GLN A 1 73 ? 1.947 -12.186 8.821 1.00 86.69 73 GLN A N 1
ATOM 592 C CA . GLN A 1 73 ? 2.678 -11.507 9.902 1.00 86.69 73 GLN A CA 1
ATOM 593 C C . GLN A 1 73 ? 1.999 -10.210 10.344 1.00 86.69 73 GLN A C 1
ATOM 595 O O . GLN A 1 73 ? 2.004 -9.891 11.528 1.00 86.69 73 GLN A O 1
ATOM 600 N N . LEU A 1 74 ? 1.379 -9.492 9.407 1.00 85.75 74 LEU A N 1
ATOM 601 C CA . LEU A 1 74 ? 0.559 -8.305 9.673 1.00 85.75 74 LEU A CA 1
ATOM 602 C C . LEU A 1 74 ? -0.835 -8.664 10.210 1.00 85.75 74 LEU A C 1
ATOM 604 O O . LEU A 1 74 ? -1.749 -7.841 10.235 1.00 85.75 74 LEU A O 1
ATOM 608 N N . GLY A 1 75 ? -1.014 -9.918 10.620 1.00 77.25 75 GLY A N 1
ATOM 609 C CA . GLY A 1 75 ? -2.247 -10.418 11.180 1.00 77.25 75 GLY A CA 1
ATOM 610 C C . GLY A 1 75 ? -3.357 -10.548 10.154 1.00 77.25 75 GLY A C 1
ATOM 611 O O . GLY A 1 75 ? -4.493 -10.665 10.600 1.00 77.25 75 GLY A O 1
ATOM 612 N N . ALA A 1 76 ? -3.079 -10.520 8.835 1.00 72.06 76 ALA A N 1
ATOM 613 C CA . ALA A 1 76 ? -4.004 -10.968 7.790 1.00 72.06 76 ALA A CA 1
ATOM 614 C C . ALA A 1 76 ? -4.208 -12.474 7.945 1.00 72.06 76 ALA A C 1
ATOM 616 O O . ALA A 1 76 ? -3.611 -13.296 7.248 1.00 72.06 76 ALA A O 1
ATOM 617 N N . ASP A 1 77 ? -4.984 -12.833 8.957 1.00 58.19 77 ASP A N 1
ATOM 618 C CA . ASP A 1 77 ? -5.340 -14.204 9.207 1.00 58.19 77 ASP A CA 1
ATOM 619 C C . ASP A 1 77 ? -6.169 -14.677 8.013 1.00 58.19 77 ASP A C 1
ATOM 621 O O . ASP A 1 77 ? -7.171 -14.066 7.641 1.00 58.19 77 ASP A O 1
ATOM 625 N N . ALA A 1 78 ? -5.709 -15.746 7.367 1.00 49.16 78 ALA A N 1
ATOM 626 C CA . ALA A 1 78 ? -6.416 -16.403 6.276 1.00 49.16 78 ALA A CA 1
ATOM 627 C C . ALA A 1 78 ? -7.656 -17.175 6.780 1.00 49.16 78 ALA A C 1
ATOM 629 O O . ALA A 1 78 ? -8.134 -18.077 6.099 1.00 49.16 78 ALA A O 1
ATOM 630 N N . SER A 1 79 ? -8.178 -16.838 7.961 1.00 49.91 79 SER A N 1
ATOM 631 C CA . SER A 1 79 ? -9.481 -17.258 8.469 1.00 49.91 79 SER A CA 1
ATOM 632 C C . SER A 1 79 ? -10.571 -16.327 7.932 1.00 49.91 79 SER A C 1
ATOM 634 O O . SER A 1 79 ? -11.332 -15.700 8.661 1.00 49.91 79 SER A O 1
ATOM 636 N N . GLY A 1 80 ? -10.652 -16.239 6.603 1.00 44.72 80 GLY A N 1
ATOM 637 C CA . GLY A 1 80 ? -11.913 -15.908 5.961 1.00 44.72 80 GLY A CA 1
ATOM 638 C C . GLY A 1 80 ? -12.828 -17.117 6.106 1.00 44.72 80 GLY A C 1
ATOM 639 O O . GLY A 1 80 ? -12.802 -18.009 5.261 1.00 44.72 80 GLY A O 1
ATOM 640 N N . GLU A 1 81 ? -13.599 -17.175 7.191 1.00 44.25 81 GLU A N 1
ATOM 641 C CA . GLU A 1 81 ? -14.908 -17.820 7.131 1.00 44.25 81 GLU A CA 1
ATOM 642 C C . GLU A 1 81 ? -15.704 -17.048 6.070 1.00 44.25 81 GLU A C 1
ATOM 644 O O . GLU A 1 81 ? -16.089 -15.899 6.274 1.00 44.25 81 GLU A O 1
ATOM 649 N N . TYR A 1 82 ? -15.829 -17.635 4.880 1.00 56.78 82 TYR A N 1
ATOM 650 C CA . TYR A 1 82 ? -16.801 -17.191 3.892 1.00 56.78 82 TYR A CA 1
ATOM 651 C C . TYR A 1 82 ? -18.128 -17.842 4.289 1.00 56.78 82 TYR A C 1
ATOM 653 O O . TYR A 1 82 ? -18.261 -19.058 4.143 1.00 56.78 82 TYR A O 1
ATOM 661 N N . ASP A 1 83 ? -19.047 -17.049 4.839 1.00 51.91 83 ASP A N 1
ATOM 662 C CA . ASP A 1 83 ? -20.471 -17.403 4.936 1.00 51.91 83 ASP A CA 1
ATOM 663 C C . ASP A 1 83 ? -21.148 -17.224 3.564 1.00 51.91 83 ASP A C 1
ATOM 665 O O . ASP A 1 83 ? -20.831 -16.219 2.875 1.00 51.91 83 ASP A O 1
#

Secondary structure (D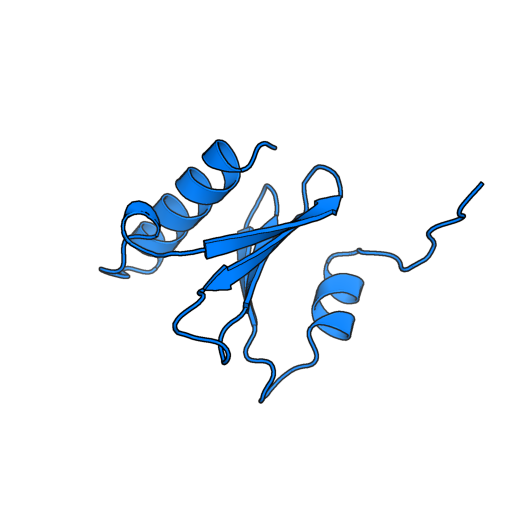SSP, 8-state):
--HHHHHHHHHHHHHHTT----STTS-EEEEESSSS-EEEEETT-TT-EEEE-SS-EEEE-TTTS-HHHHHHHTT--S-----

Radius of gyration: 12.83 Å; chains: 1; bounding box: 34×30×26 Å

pLDDT: mean 85.27, std 11.78, range [44.25, 94.31]

Foldseek 3Di:
DDPVVQLVQVQVQCVVVVHPDRCVPFDWDWDDLDPFWIWIATPVCNQWIWIGGVVDIDIDGVVVDPPVVVCVVVVSPPPPPDD

Sequence (83 aa):
MTEEEVRSHLNHWAAEKGSRQRFDDLSLDFGRIRDDLWVITPAKRANIIYVATAEDVRVVHPSQESIVEVLRQLGADASGEYD